Protein AF-A0A497T4Z8-F1 (afdb_monomer)

Radius of gyration: 17.75 Å; Cα contacts (8 Å, |Δi|>4): 275; chains: 1; bounding box: 39×34×58 Å

pLDDT: mean 89.74, std 13.69, range [31.2, 98.12]

Sequence (172 aa):
MDSEIEKTGFSPDQTLIGLCVCRDDNDREIRRECLFRYKAGYFSLETLAGIPSLPGITAYKAMAHHVPEEGMAVVLVLPHIGISKNGVFGEVERIGQNKPSPDCGAIVGCVKSIINSEPAETSDNPEFCRLMDFLSKQNIPSNFSSAVLEATERVYSFAVSESDRKGINHQD

Mean predicted aligned error: 5.53 Å

Solvent-accessible surface area (backbone atoms only — not comparable to full-atom values): 9775 Å² total; per-residue (Å²): 111,66,79,66,45,39,74,74,70,55,42,49,73,37,27,24,31,36,39,16,25,38,75,54,75,86,49,48,59,62,56,50,49,36,54,75,63,15,74,65,21,62,43,84,39,56,31,73,49,12,39,73,75,71,58,37,72,66,49,55,53,56,49,61,74,65,37,46,87,100,38,42,74,45,75,48,74,48,49,62,72,23,60,23,99,87,68,44,48,29,19,27,76,48,91,95,52,97,56,69,42,64,20,36,47,58,51,40,53,40,45,50,23,63,64,68,72,42,86,71,85,58,81,98,26,71,61,59,45,52,51,38,62,55,54,75,74,47,96,64,58,77,54,64,48,62,18,36,50,48,51,43,52,49,48,44,48,50,50,54,54,60,59,59,71,64,78,65,76,97,73,134

Foldseek 3Di:
DCVVVVVVVADLAQEEEAEQEEPDPVCVVVQVCQVVRHNLRYQYCYAQQSQNPVSDPVSVVVSVVSGGDVGYYDYDRDGDWDQDPVRFIQWYDDPPDPDTDGVSPLLLQLLCCLLVVNDHDDPVCVRSVVLNVQLNPDDADNPSRSRSVVSSVSSVVSVVVVVVVPPDDPDD

Nearest PDB structures (foldseek):
  6kfs-assembly1_A-2  TM=8.226E-01  e=3.603E-10  Phaeodactylum tricornutum
  5b5y-assembly1_A  TM=8.190E-01  e=5.923E-10  Phaeodactylum tricornutum
  5b5z-assembly1_B  TM=8.086E-01  e=6.679E-09  Phaeodactylum tricornutum
  1g5c-assembly3_E  TM=3.512E-01  e=5.040E-01  Methanothermobacter thermautotrophicus
  8cg6-assembly1_A  TM=3.600E-01  e=6.848E+00  Cercospora nicotianae

Structure (mmCIF, N/CA/C/O backbone):
data_AF-A0A497T4Z8-F1
#
_entry.id   AF-A0A497T4Z8-F1
#
loop_
_atom_site.group_PDB
_atom_site.id
_atom_site.type_symbol
_atom_site.label_atom_id
_atom_site.label_alt_id
_atom_site.label_comp_id
_atom_site.label_asym_id
_atom_site.label_entity_id
_atom_site.label_seq_id
_atom_site.pdbx_PDB_ins_code
_atom_site.Cartn_x
_atom_site.Cartn_y
_atom_site.Cartn_z
_atom_site.occupancy
_atom_site.B_iso_or_equiv
_atom_site.auth_seq_id
_atom_site.auth_comp_id
_atom_site.auth_asym_id
_atom_site.auth_atom_id
_atom_site.pdbx_PDB_model_num
ATOM 1 N N . MET A 1 1 ? -6.061 -15.480 14.785 1.00 51.31 1 MET A N 1
ATOM 2 C CA . MET A 1 1 ? -5.732 -14.042 14.848 1.00 51.31 1 MET A CA 1
ATOM 3 C C . MET A 1 1 ? -6.818 -13.331 15.634 1.00 51.31 1 MET A C 1
ATOM 5 O O . MET A 1 1 ? -6.505 -12.741 16.656 1.00 51.31 1 MET A O 1
ATOM 9 N N . ASP A 1 2 ? -8.078 -13.537 15.254 1.00 57.00 2 ASP A N 1
ATOM 10 C CA . ASP A 1 2 ? -9.252 -12.935 15.900 1.00 57.00 2 ASP A CA 1
ATOM 11 C C . ASP A 1 2 ? -9.337 -13.227 17.411 1.00 57.00 2 ASP A C 1
ATOM 13 O O . ASP A 1 2 ? -9.404 -12.294 18.197 1.00 57.00 2 ASP A O 1
ATOM 17 N N . SER A 1 3 ? -9.151 -14.477 17.855 1.00 67.06 3 SER A N 1
ATOM 18 C CA . SER A 1 3 ? -9.246 -14.847 19.283 1.00 67.06 3 SER A CA 1
ATOM 19 C C . SER A 1 3 ? -8.185 -14.235 20.213 1.00 67.06 3 SER A C 1
ATOM 21 O O . SER A 1 3 ? -8.382 -14.195 21.425 1.00 67.06 3 SER A O 1
ATOM 23 N N . GLU A 1 4 ? -7.026 -13.822 19.690 1.00 74.56 4 GLU A N 1
ATOM 24 C CA . GLU A 1 4 ? -5.989 -13.153 20.495 1.00 74.56 4 GLU A CA 1
ATOM 25 C C . GLU A 1 4 ? -6.217 -11.644 20.549 1.00 74.56 4 GLU A C 1
ATOM 27 O O . GLU A 1 4 ? -5.971 -11.018 21.575 1.00 74.56 4 GLU A O 1
ATOM 32 N N . ILE A 1 5 ? -6.741 -11.074 19.465 1.00 74.75 5 ILE A N 1
ATOM 33 C CA . ILE A 1 5 ? -7.055 -9.651 19.365 1.00 74.75 5 ILE A CA 1
ATOM 34 C C . ILE A 1 5 ? -8.354 -9.334 20.126 1.00 74.75 5 ILE A C 1
ATOM 36 O O . ILE A 1 5 ? -8.437 -8.321 20.806 1.00 74.75 5 ILE A O 1
ATOM 40 N N . GLU A 1 6 ? -9.336 -10.237 20.146 1.00 78.88 6 GLU A N 1
ATOM 41 C CA . GLU A 1 6 ? -10.548 -10.102 20.974 1.00 78.88 6 GLU A CA 1
ATOM 42 C C . GLU A 1 6 ? -10.225 -9.920 22.468 1.00 78.88 6 GLU A C 1
ATOM 44 O O . GLU A 1 6 ? -10.899 -9.160 23.164 1.00 78.88 6 GLU A O 1
ATOM 49 N N . LYS A 1 7 ? -9.138 -10.531 22.967 1.00 82.44 7 LYS A N 1
ATOM 50 C CA . LYS A 1 7 ? -8.680 -10.348 24.359 1.00 82.44 7 LYS A CA 1
ATOM 51 C C . LYS A 1 7 ? -8.219 -8.920 24.657 1.00 82.44 7 LYS A C 1
ATOM 53 O O . LYS A 1 7 ? -8.162 -8.549 25.826 1.00 82.44 7 LYS A O 1
ATOM 58 N N . THR A 1 8 ? -7.905 -8.118 23.639 1.00 81.00 8 THR A N 1
ATOM 59 C CA . THR A 1 8 ? -7.563 -6.695 23.797 1.00 81.00 8 THR A CA 1
ATOM 60 C C . THR A 1 8 ? -8.802 -5.799 23.839 1.00 81.00 8 THR A C 1
ATOM 62 O O . THR A 1 8 ? -8.663 -4.579 23.818 1.00 81.00 8 THR A O 1
ATOM 65 N N . GLY A 1 9 ? -10.009 -6.380 23.865 1.00 80.69 9 GLY A N 1
ATOM 66 C CA . GLY A 1 9 ? -11.273 -5.650 23.765 1.00 80.69 9 GLY A CA 1
ATOM 67 C C . GLY A 1 9 ? -11.683 -5.346 22.325 1.00 80.69 9 GLY A C 1
ATOM 68 O O . GLY A 1 9 ? -12.593 -4.553 22.103 1.00 80.69 9 GLY A O 1
ATOM 69 N N . PHE A 1 10 ? -11.014 -5.943 21.333 1.00 87.19 10 PHE A N 1
ATOM 70 C CA . PHE A 1 10 ? -11.386 -5.761 19.938 1.00 87.19 10 PHE A CA 1
ATOM 71 C C . PHE A 1 10 ? -12.765 -6.347 19.666 1.00 87.19 10 PHE A C 1
ATOM 73 O O . PHE A 1 10 ? -13.054 -7.503 19.973 1.00 87.19 10 PHE A O 1
ATOM 80 N N . SER A 1 11 ? -13.586 -5.541 19.011 1.00 90.12 11 SER A N 1
ATOM 81 C CA . SER A 1 11 ? -14.888 -5.932 18.502 1.00 90.12 11 SER A CA 1
ATOM 82 C C . SER A 1 11 ? -15.072 -5.284 17.136 1.00 90.12 11 SER A C 1
ATOM 84 O O . SER A 1 11 ? -14.936 -4.058 17.045 1.00 90.12 11 SER A O 1
ATOM 86 N N . PRO A 1 12 ? -15.413 -6.038 16.075 1.00 89.69 12 PRO A N 1
ATOM 87 C CA . PRO A 1 12 ? -15.704 -5.454 14.764 1.00 89.69 12 PRO A CA 1
ATOM 88 C C . PRO A 1 12 ? -16.798 -4.374 14.808 1.00 89.69 12 PRO A C 1
ATOM 90 O O . PRO A 1 12 ? -16.794 -3.437 14.010 1.00 89.69 12 PRO A O 1
ATOM 93 N N . ASP A 1 13 ? -17.702 -4.459 15.786 1.00 91.62 13 ASP A N 1
ATOM 94 C CA . ASP A 1 13 ? -18.789 -3.502 15.985 1.00 91.62 13 ASP A CA 1
ATOM 95 C C . ASP A 1 13 ? -18.333 -2.172 16.606 1.00 91.62 13 ASP A C 1
ATOM 97 O O . ASP A 1 13 ? -18.973 -1.148 16.376 1.00 91.62 13 ASP A O 1
ATOM 101 N N . GLN A 1 14 ? -17.237 -2.176 17.372 1.00 92.88 14 GLN A N 1
ATOM 102 C CA . GLN A 1 14 ? -16.672 -0.998 18.051 1.00 92.88 14 GLN A CA 1
ATOM 103 C C . GLN A 1 14 ? -15.276 -0.630 17.527 1.00 92.88 14 GLN A C 1
ATOM 105 O O . GLN A 1 14 ? -14.519 0.075 18.193 1.00 92.88 14 GLN A O 1
ATOM 110 N N . THR A 1 15 ? -14.922 -1.100 16.330 1.00 93.88 15 THR A N 1
ATOM 111 C CA . THR A 1 15 ? -13.621 -0.821 15.719 1.00 93.88 15 THR A CA 1
ATOM 112 C C . THR A 1 15 ? -13.779 0.004 14.452 1.00 93.88 15 THR A C 1
ATOM 114 O O . THR A 1 15 ? -14.489 -0.397 13.531 1.00 93.88 15 THR A O 1
ATOM 117 N N . LEU A 1 16 ? -13.067 1.130 14.385 1.00 96.00 16 LEU A N 1
ATOM 118 C CA . LEU A 1 16 ? -12.852 1.881 13.149 1.00 96.00 16 LEU A CA 1
ATOM 119 C C . LEU A 1 16 ? -11.565 1.404 12.469 1.00 96.00 16 LEU A C 1
ATOM 121 O O . LEU A 1 16 ? -10.505 1.356 13.096 1.00 96.00 16 LEU A O 1
ATOM 125 N N . ILE A 1 17 ? -11.629 1.116 11.170 1.00 96.88 17 ILE A N 1
ATOM 126 C CA . ILE A 1 17 ? -10.432 0.798 10.388 1.00 96.88 17 ILE A CA 1
ATOM 127 C C . ILE A 1 17 ? -9.825 2.067 9.789 1.00 96.88 17 ILE A C 1
ATOM 129 O O . ILE A 1 17 ? -10.481 2.774 9.036 1.00 96.88 17 ILE A O 1
ATOM 133 N N . GLY A 1 18 ? -8.555 2.346 10.065 1.00 97.06 18 GLY A N 1
ATOM 134 C CA . GLY A 1 18 ? -7.748 3.267 9.265 1.00 97.06 18 GLY A CA 1
ATOM 135 C C . GLY A 1 18 ? -7.129 2.510 8.098 1.00 97.06 18 GLY A C 1
ATOM 136 O O . GLY A 1 18 ? -6.195 1.739 8.306 1.00 97.06 18 GLY A O 1
ATOM 137 N N . LEU A 1 19 ? -7.638 2.691 6.880 1.00 97.31 19 LEU A N 1
ATOM 138 C CA . LEU A 1 19 ? -7.204 1.894 5.732 1.00 97.31 19 LEU A CA 1
ATOM 139 C C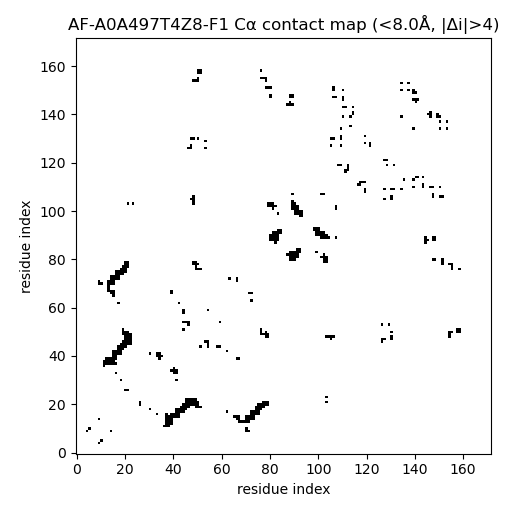 . LEU A 1 19 ? -6.094 2.611 4.955 1.00 97.31 19 LEU A C 1
ATOM 141 O O . LEU A 1 19 ? -6.362 3.557 4.217 1.00 97.31 19 LEU A O 1
ATOM 145 N N . CYS A 1 20 ? -4.853 2.152 5.115 1.00 96.38 20 CYS A N 1
ATOM 146 C CA . CYS A 1 20 ? -3.665 2.665 4.435 1.00 96.38 20 CYS A CA 1
ATOM 147 C C . CYS A 1 20 ? -3.193 1.657 3.377 1.00 96.38 20 CYS A C 1
ATOM 149 O O . CYS A 1 20 ? -2.310 0.832 3.619 1.00 96.38 20 CYS A O 1
ATOM 151 N N . VAL A 1 21 ? -3.813 1.720 2.200 1.00 97.12 21 VAL A N 1
ATOM 152 C CA . VAL A 1 21 ? -3.499 0.872 1.036 1.00 97.12 21 VAL A CA 1
ATOM 153 C C . VAL A 1 21 ? -3.265 1.730 -0.204 1.00 97.12 21 VAL A C 1
ATOM 155 O O . VAL A 1 21 ? -3.426 2.957 -0.154 1.00 97.12 21 VAL A O 1
ATOM 158 N N . CYS A 1 22 ? -2.857 1.111 -1.312 1.00 97.75 22 CYS A N 1
ATOM 159 C CA . CYS A 1 22 ? -2.742 1.831 -2.570 1.00 97.75 22 CYS A CA 1
ATOM 160 C C . CYS A 1 22 ? -4.128 2.189 -3.111 1.00 97.75 22 CYS A C 1
ATOM 162 O O . CYS A 1 22 ? -5.104 1.474 -2.910 1.00 97.75 22 CYS A O 1
ATOM 164 N N . ARG A 1 23 ? -4.234 3.289 -3.860 1.00 96.94 23 ARG A N 1
ATOM 165 C CA . ARG A 1 23 ? -5.492 3.667 -4.535 1.00 96.94 23 ARG A CA 1
ATOM 166 C C . ARG A 1 23 ? -5.832 2.803 -5.752 1.00 96.94 23 ARG A C 1
ATOM 168 O O . ARG A 1 23 ? -6.816 3.079 -6.431 1.00 96.94 23 ARG A O 1
ATOM 175 N N . ASP A 1 24 ? -5.017 1.795 -6.039 1.00 97.25 24 ASP A N 1
ATOM 176 C CA . ASP A 1 24 ? -5.231 0.873 -7.146 1.00 97.25 24 ASP A CA 1
ATOM 177 C C . ASP A 1 24 ? -6.577 0.135 -6.994 1.00 97.25 24 ASP A C 1
ATOM 179 O O . ASP A 1 24 ? -7.034 -0.181 -5.885 1.00 97.25 24 ASP A O 1
ATOM 183 N N . ASP A 1 25 ? -7.249 -0.127 -8.113 1.00 93.25 25 ASP A N 1
ATOM 184 C CA . ASP A 1 25 ? -8.539 -0.815 -8.146 1.00 93.25 25 ASP A CA 1
ATOM 185 C C . ASP A 1 25 ? -8.423 -2.305 -7.791 1.00 93.25 25 ASP A C 1
ATOM 187 O O . ASP A 1 25 ? -9.415 -2.923 -7.384 1.00 93.25 25 ASP A O 1
ATOM 191 N N . ASN A 1 26 ? -7.213 -2.867 -7.852 1.00 93.44 26 ASN A N 1
ATOM 192 C CA . ASN A 1 26 ? -6.923 -4.209 -7.348 1.00 93.44 26 ASN A CA 1
ATOM 193 C C . ASN A 1 26 ? -7.140 -4.329 -5.831 1.00 93.44 26 ASN A C 1
ATOM 195 O O . ASN A 1 26 ? -7.555 -5.387 -5.358 1.00 93.44 26 ASN A O 1
ATOM 199 N N . ASP A 1 27 ? -7.013 -3.228 -5.085 1.00 94.88 27 ASP A N 1
ATOM 200 C CA . ASP A 1 27 ? -7.243 -3.192 -3.635 1.00 94.88 27 ASP A CA 1
ATOM 201 C C . ASP A 1 27 ? -8.739 -3.046 -3.271 1.00 94.88 27 ASP A C 1
ATOM 203 O O . ASP A 1 27 ? -9.110 -2.801 -2.122 1.00 94.88 27 ASP A O 1
ATOM 207 N N . ARG A 1 28 ? -9.669 -3.167 -4.232 1.00 94.88 28 ARG A N 1
ATOM 208 C CA . ARG A 1 28 ? -11.113 -3.007 -3.954 1.00 94.88 28 ARG A CA 1
ATOM 209 C C . ARG A 1 28 ? -11.646 -4.006 -2.927 1.00 94.88 28 ARG A C 1
ATOM 211 O O . ARG A 1 28 ? -12.561 -3.671 -2.180 1.00 94.88 28 ARG A O 1
ATOM 218 N N . GLU A 1 29 ? -11.098 -5.220 -2.890 1.00 95.25 29 GLU A N 1
ATOM 219 C CA . GLU A 1 29 ? -11.632 -6.277 -2.032 1.00 95.25 29 GLU A CA 1
ATOM 220 C C . GLU A 1 29 ? -11.359 -5.971 -0.560 1.00 95.25 29 GLU A C 1
ATOM 222 O O . GLU A 1 29 ? -12.255 -6.144 0.259 1.00 95.25 29 GLU A O 1
ATOM 227 N N . ILE A 1 30 ? -10.197 -5.406 -0.210 1.00 95.69 30 ILE A N 1
ATOM 228 C CA . ILE A 1 30 ? -9.932 -5.025 1.184 1.00 95.69 30 ILE A CA 1
ATOM 229 C C . ILE A 1 30 ? -10.863 -3.899 1.654 1.00 95.69 30 ILE A C 1
ATOM 231 O O . ILE A 1 30 ? -11.376 -3.958 2.772 1.00 95.69 30 ILE A O 1
ATOM 235 N N . ARG A 1 31 ? -11.179 -2.924 0.787 1.00 96.94 31 ARG A N 1
ATOM 236 C CA . ARG A 1 31 ? -12.179 -1.875 1.079 1.00 96.94 31 ARG A CA 1
ATOM 237 C C . ARG A 1 31 ? -13.549 -2.492 1.344 1.00 96.94 31 ARG A C 1
ATOM 239 O O . ARG A 1 31 ? -14.222 -2.144 2.312 1.00 96.94 31 ARG A O 1
ATOM 246 N N . ARG A 1 32 ? -13.944 -3.437 0.487 1.00 97.00 32 ARG A N 1
ATOM 247 C CA . ARG A 1 32 ? -15.209 -4.167 0.580 1.00 97.00 32 ARG A CA 1
ATOM 248 C C . ARG A 1 32 ? -15.304 -4.948 1.892 1.00 97.00 32 ARG A C 1
ATOM 250 O O . ARG A 1 32 ? -16.309 -4.835 2.587 1.00 97.00 32 ARG A O 1
ATOM 257 N N . GLU A 1 33 ? -14.254 -5.676 2.266 1.00 95.19 33 GLU A N 1
ATOM 258 C CA . GLU A 1 33 ? -14.201 -6.400 3.541 1.00 95.19 33 GLU A CA 1
ATOM 259 C C . GLU A 1 33 ? -14.277 -5.449 4.743 1.00 95.19 33 GLU A C 1
ATOM 261 O O . GLU A 1 33 ? -14.983 -5.753 5.702 1.00 95.19 33 GLU A O 1
ATOM 266 N N . CYS A 1 34 ? -13.630 -4.278 4.686 1.00 95.19 34 CYS A N 1
ATOM 267 C CA . CYS A 1 34 ? -13.730 -3.285 5.759 1.00 95.19 34 CYS A CA 1
ATOM 268 C C . CYS A 1 34 ? -15.174 -2.796 5.954 1.00 95.19 34 CYS A C 1
ATOM 270 O O . CYS A 1 34 ? -15.653 -2.712 7.081 1.00 95.19 34 CYS A O 1
ATOM 272 N N . LEU A 1 35 ? -15.891 -2.517 4.863 1.00 95.31 35 LEU A N 1
ATOM 273 C CA . LEU A 1 35 ? -17.286 -2.067 4.925 1.00 95.31 35 LEU A CA 1
ATOM 274 C C . LEU A 1 35 ? -18.251 -3.160 5.400 1.00 95.31 35 LEU A C 1
ATOM 276 O O . LEU A 1 35 ? -19.226 -2.853 6.079 1.00 95.31 35 LEU A O 1
ATOM 280 N N . PHE A 1 36 ? -18.011 -4.422 5.036 1.00 95.06 36 PHE A N 1
ATOM 281 C CA . PHE A 1 36 ? -18.902 -5.518 5.428 1.00 95.06 36 PHE A CA 1
ATOM 282 C C . PHE A 1 36 ? -18.661 -6.024 6.847 1.00 95.06 36 PHE A C 1
ATOM 284 O O . PHE A 1 36 ? -19.611 -6.454 7.499 1.00 95.06 36 PHE A O 1
ATOM 291 N N . ARG A 1 37 ? -17.409 -6.020 7.315 1.00 92.19 37 ARG A N 1
ATOM 292 C CA . ARG A 1 37 ? -17.049 -6.603 8.614 1.00 92.19 37 ARG A CA 1
ATOM 293 C C . ARG A 1 37 ? -17.154 -5.618 9.771 1.00 92.19 37 ARG A C 1
ATOM 295 O O . ARG A 1 37 ? -17.421 -6.058 10.883 1.00 92.19 37 ARG A O 1
ATOM 302 N N . TYR A 1 38 ? -16.942 -4.325 9.529 1.00 93.38 38 TYR A N 1
ATOM 303 C CA . TYR A 1 38 ? -16.845 -3.323 10.591 1.00 93.38 38 TYR A CA 1
ATOM 304 C C . TYR A 1 38 ? -17.997 -2.332 10.511 1.00 93.38 38 TYR A C 1
ATOM 306 O O . TYR A 1 38 ? -18.177 -1.657 9.498 1.00 93.38 38 TYR A O 1
ATOM 314 N N . LYS A 1 39 ? -18.762 -2.193 11.601 1.00 92.25 39 LYS A N 1
ATOM 315 C CA . LYS A 1 39 ? -19.941 -1.305 11.625 1.00 92.25 39 LYS A CA 1
ATOM 316 C C . LYS A 1 39 ? -19.583 0.167 11.446 1.00 92.25 39 LYS A C 1
ATOM 318 O O . LYS A 1 39 ? -20.333 0.896 10.805 1.00 92.25 39 LYS A O 1
ATOM 323 N N . ALA A 1 40 ? -18.440 0.594 11.983 1.00 92.56 40 ALA A N 1
ATOM 324 C CA . ALA A 1 40 ? -17.921 1.948 11.788 1.00 92.56 40 ALA A CA 1
ATOM 325 C C . ALA A 1 40 ? -17.312 2.163 10.385 1.00 92.56 40 ALA A C 1
ATOM 327 O O . ALA A 1 40 ? -16.976 3.290 10.025 1.00 92.56 40 ALA A O 1
ATOM 328 N N . GLY A 1 41 ? -17.172 1.099 9.585 1.00 94.88 41 GLY A N 1
ATOM 329 C CA . GLY A 1 41 ? -16.535 1.129 8.276 1.00 94.88 41 GLY A CA 1
ATOM 330 C C . GLY A 1 41 ? -15.036 1.416 8.363 1.00 94.88 41 GLY A C 1
ATOM 331 O O . GLY A 1 41 ? -14.337 0.922 9.253 1.00 94.88 41 GLY A O 1
ATOM 332 N N . TYR A 1 42 ? -14.537 2.213 7.415 1.00 97.38 42 TYR A N 1
ATOM 333 C CA . TYR A 1 42 ? -13.140 2.632 7.387 1.00 97.38 42 TYR A CA 1
ATOM 334 C C . TYR A 1 42 ? -12.977 4.130 7.124 1.00 97.38 42 TYR A C 1
ATOM 336 O O . TYR A 1 42 ? -13.747 4.751 6.392 1.00 97.38 42 TYR A O 1
ATOM 344 N N . PHE A 1 43 ? -11.921 4.693 7.698 1.00 98.12 43 PHE A N 1
ATOM 345 C CA . PHE A 1 43 ? -11.372 5.995 7.363 1.00 98.12 43 PHE A CA 1
ATOM 346 C C . PHE A 1 43 ? -10.277 5.803 6.308 1.00 98.12 43 PHE A C 1
ATOM 348 O O . PHE A 1 43 ? -9.336 5.032 6.515 1.00 98.12 43 PHE A O 1
ATOM 355 N N . SER A 1 44 ? -10.388 6.487 5.168 1.00 97.25 44 SER A N 1
ATOM 356 C CA . SER A 1 44 ? -9.395 6.371 4.095 1.00 97.25 44 SER A CA 1
ATOM 357 C C . SER A 1 44 ? -8.099 7.091 4.477 1.00 97.25 44 SER A C 1
ATOM 359 O O . SER A 1 44 ? -8.075 8.305 4.681 1.00 97.25 44 SER A O 1
ATOM 361 N N . LEU A 1 45 ? -7.015 6.325 4.561 1.00 97.31 45 LEU A N 1
ATOM 362 C CA . LEU A 1 45 ? -5.628 6.789 4.651 1.00 97.31 45 LEU A CA 1
ATOM 363 C C . LEU A 1 45 ? -4.861 6.370 3.383 1.00 97.31 45 LEU A C 1
ATOM 365 O O . LEU A 1 45 ? -3.653 6.147 3.400 1.00 97.31 45 LEU A O 1
ATOM 369 N N . GLU A 1 46 ? -5.583 6.198 2.280 1.00 97.25 46 GLU A N 1
ATOM 370 C CA . GLU A 1 46 ? -5.066 5.609 1.051 1.00 97.25 46 GLU A CA 1
ATOM 371 C C . GLU A 1 46 ? -4.204 6.606 0.281 1.00 97.25 46 GLU A C 1
ATOM 373 O O . GLU A 1 46 ? -4.563 7.778 0.115 1.00 97.25 46 GLU A O 1
ATOM 378 N N . THR A 1 47 ? -3.068 6.134 -0.221 1.00 96.12 47 THR A N 1
ATOM 379 C CA . THR A 1 47 ? -2.050 6.932 -0.926 1.00 96.12 47 THR A CA 1
ATOM 380 C C . THR A 1 47 ? -1.394 6.092 -2.011 1.00 96.12 47 THR A C 1
ATOM 382 O O . THR A 1 47 ? -1.587 4.879 -2.049 1.00 96.12 47 THR A O 1
ATOM 385 N N . LEU A 1 48 ? -0.623 6.686 -2.922 1.00 95.88 48 LEU A N 1
ATOM 386 C CA . LEU A 1 48 ? 0.197 5.887 -3.836 1.00 95.88 48 LEU A CA 1
ATOM 387 C C . LEU A 1 48 ? 1.113 4.938 -3.045 1.00 95.88 48 LEU A C 1
ATOM 389 O O . LEU A 1 48 ? 1.792 5.356 -2.109 1.00 95.88 48 LEU A O 1
ATOM 393 N N . ALA A 1 49 ? 1.116 3.659 -3.434 1.00 96.25 49 ALA A N 1
ATOM 394 C CA . ALA A 1 49 ? 1.843 2.567 -2.776 1.00 96.25 49 ALA A CA 1
ATOM 395 C C . ALA A 1 49 ? 1.446 2.254 -1.318 1.00 96.25 49 ALA A C 1
ATOM 397 O O . ALA A 1 49 ? 2.069 1.389 -0.709 1.00 96.25 49 ALA A O 1
ATOM 398 N N . GLY A 1 50 ? 0.426 2.910 -0.752 1.00 94.56 50 GLY A N 1
ATOM 399 C CA . GLY A 1 50 ? -0.015 2.649 0.623 1.00 94.56 50 GLY A CA 1
ATOM 400 C C . GLY A 1 50 ? 1.030 2.997 1.690 1.00 94.56 50 GLY A C 1
ATOM 401 O O . GLY A 1 50 ? 1.065 2.363 2.743 1.00 94.56 50 GLY A O 1
ATOM 402 N N . ILE A 1 51 ? 1.902 3.977 1.432 1.00 91.62 51 ILE A N 1
ATOM 403 C CA . ILE A 1 51 ? 2.956 4.374 2.374 1.00 91.62 51 ILE A CA 1
ATOM 404 C C . ILE A 1 51 ? 2.371 5.229 3.529 1.00 91.62 51 ILE A C 1
ATOM 406 O O . ILE A 1 51 ? 1.763 6.278 3.296 1.00 91.62 51 ILE A O 1
ATOM 410 N N . PRO A 1 52 ? 2.577 4.847 4.803 1.00 88.12 52 PRO A N 1
ATOM 411 C CA . PRO A 1 52 ? 1.841 5.416 5.942 1.00 88.12 52 PRO A CA 1
ATOM 412 C C . PRO A 1 52 ? 2.253 6.835 6.355 1.00 88.12 52 PRO A C 1
ATOM 414 O O . PRO A 1 52 ? 1.548 7.487 7.120 1.00 88.12 52 PRO A O 1
ATOM 417 N N . SER A 1 53 ? 3.373 7.367 5.862 1.00 85.94 53 SER A N 1
ATOM 418 C CA . SER A 1 53 ? 3.771 8.754 6.152 1.00 85.94 53 SER A CA 1
ATOM 419 C C . SER A 1 53 ? 3.040 9.787 5.289 1.00 85.94 53 SER A C 1
ATOM 421 O O . SER A 1 53 ? 2.999 10.967 5.650 1.00 85.94 53 SER A O 1
ATOM 423 N N . LEU A 1 54 ? 2.460 9.373 4.158 1.00 90.12 54 LEU A N 1
ATOM 424 C CA . LEU A 1 54 ? 1.839 10.279 3.192 1.00 90.12 54 LEU A CA 1
ATOM 425 C C . LEU A 1 54 ? 0.494 10.883 3.616 1.00 90.12 54 LEU A C 1
ATOM 427 O O . LEU A 1 54 ? 0.319 12.074 3.354 1.00 90.12 54 LEU A O 1
ATOM 431 N N . PRO A 1 55 ? -0.424 10.161 4.292 1.00 93.12 55 PRO A N 1
ATOM 432 C CA . PRO A 1 55 ? -1.673 10.756 4.782 1.00 93.12 55 PRO A CA 1
ATOM 433 C C . PRO A 1 55 ? -1.430 11.955 5.708 1.00 93.12 55 PRO A C 1
ATOM 435 O O . PRO A 1 55 ? -2.236 12.882 5.785 1.00 93.12 55 PRO A O 1
ATOM 438 N N . GLY A 1 56 ? -0.287 11.952 6.400 1.00 91.38 56 GLY A N 1
ATOM 439 C CA . GLY A 1 56 ? 0.122 13.005 7.313 1.00 91.38 56 GLY A CA 1
ATOM 440 C C . GLY A 1 56 ? -0.609 12.953 8.654 1.00 91.38 56 GLY A C 1
ATOM 441 O O . GLY A 1 56 ? -1.712 12.426 8.794 1.00 91.38 56 GLY A O 1
ATOM 442 N N . ILE A 1 57 ? 0.012 13.545 9.676 1.00 91.56 57 ILE A N 1
ATOM 443 C CA . ILE A 1 57 ? -0.491 13.495 11.057 1.00 91.56 57 ILE A CA 1
ATOM 444 C C . ILE A 1 57 ? -1.907 14.069 11.206 1.00 91.56 57 ILE A C 1
ATOM 446 O O . ILE A 1 57 ? -2.669 13.620 12.057 1.00 91.56 57 ILE A O 1
ATOM 450 N N . THR A 1 58 ? -2.277 15.042 10.372 1.00 95.69 58 THR A N 1
ATOM 451 C CA . THR A 1 58 ? -3.616 15.641 10.375 1.00 95.69 58 THR A CA 1
ATOM 452 C C . THR A 1 58 ? -4.692 14.622 10.002 1.00 95.69 58 THR A C 1
ATOM 454 O O . THR A 1 58 ? -5.727 14.594 10.662 1.00 95.69 58 THR A O 1
ATOM 457 N N . ALA A 1 59 ? -4.446 13.746 9.020 1.00 96.19 59 ALA A N 1
ATOM 458 C CA . ALA A 1 59 ? -5.394 12.696 8.645 1.00 96.19 59 ALA A CA 1
ATOM 459 C C . ALA A 1 59 ? -5.566 11.663 9.769 1.00 96.19 59 ALA A C 1
ATOM 461 O O . ALA A 1 59 ? -6.690 11.310 10.110 1.00 96.19 59 ALA A O 1
ATOM 462 N N . TYR A 1 60 ? -4.474 11.255 10.423 1.00 94.94 60 TYR A N 1
ATOM 463 C CA . TYR A 1 60 ? -4.543 10.358 11.584 1.00 94.94 60 TYR A CA 1
ATOM 464 C C . TYR A 1 60 ? -5.288 10.979 12.772 1.00 94.94 60 TYR A C 1
ATOM 466 O O . TYR A 1 60 ? -6.050 10.291 13.447 1.00 94.94 60 TYR A O 1
ATOM 474 N N . LYS A 1 61 ? -5.108 12.282 13.025 1.00 95.94 61 LYS A N 1
ATOM 475 C CA . LYS A 1 61 ? -5.880 13.004 14.050 1.00 95.94 61 LYS A CA 1
ATOM 476 C C . LYS A 1 61 ? -7.365 13.071 13.695 1.00 95.94 61 LYS A C 1
ATOM 478 O O . LYS A 1 61 ? -8.197 12.843 14.563 1.00 95.94 61 LYS A O 1
ATOM 483 N N . ALA A 1 62 ? -7.694 13.335 12.431 1.00 97.62 62 ALA A N 1
ATOM 484 C CA . ALA A 1 62 ? -9.076 13.314 11.960 1.00 97.62 62 ALA A CA 1
ATOM 485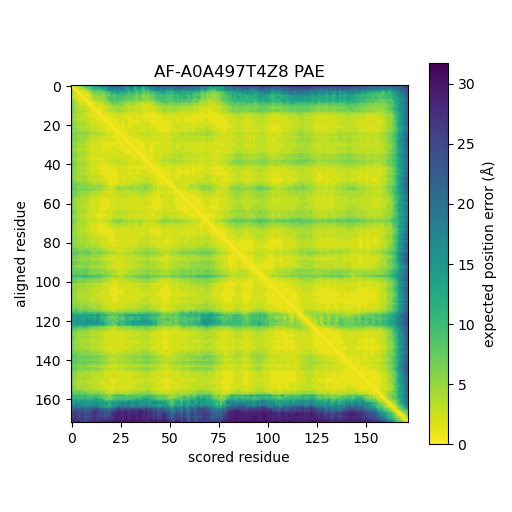 C C . ALA A 1 62 ? -9.707 11.923 12.141 1.00 97.62 62 ALA A C 1
ATOM 487 O O . ALA A 1 62 ? -10.788 11.821 12.709 1.00 97.62 62 ALA A O 1
ATOM 488 N N . MET A 1 63 ? -8.994 10.855 11.769 1.00 97.12 63 MET A N 1
ATOM 489 C CA . MET A 1 63 ? -9.421 9.476 12.017 1.00 97.12 63 MET A CA 1
ATOM 490 C C . MET A 1 63 ? -9.671 9.209 13.506 1.00 97.12 63 MET A C 1
ATOM 492 O O . MET A 1 63 ? -10.681 8.603 13.851 1.00 97.12 63 MET A O 1
ATOM 496 N N . ALA A 1 64 ? -8.787 9.673 14.395 1.00 95.94 64 ALA A N 1
ATOM 497 C CA . ALA A 1 64 ? -8.928 9.461 15.836 1.00 95.94 64 ALA A CA 1
ATOM 498 C C . ALA A 1 64 ? -10.228 10.060 16.405 1.00 95.94 64 ALA A C 1
ATOM 500 O O . ALA A 1 64 ? -10.807 9.492 17.325 1.00 95.94 64 ALA A O 1
ATOM 501 N N . HIS A 1 65 ? -10.731 11.158 15.832 1.00 96.00 65 HIS A N 1
ATOM 502 C CA . HIS A 1 65 ? -12.018 11.746 16.222 1.00 96.00 65 HIS A CA 1
ATOM 503 C C . HIS A 1 65 ? -13.242 10.930 15.778 1.00 96.00 65 HIS A C 1
ATOM 505 O O . HIS A 1 65 ? -14.346 11.212 16.230 1.00 96.00 65 HIS A O 1
ATOM 511 N N . HIS A 1 66 ? -13.068 9.954 14.885 1.00 95.12 66 HIS A N 1
ATOM 512 C CA . HIS A 1 66 ? -14.147 9.120 14.350 1.00 95.12 66 HIS A CA 1
ATOM 513 C C . HIS A 1 66 ? -14.228 7.749 15.040 1.00 95.12 66 HIS A C 1
ATOM 515 O O . HIS A 1 66 ? -15.081 6.934 14.688 1.00 95.12 66 HIS A O 1
ATOM 521 N N . VAL A 1 67 ? -13.330 7.465 15.989 1.00 96.19 67 VAL A N 1
ATOM 522 C CA . VAL A 1 67 ? -13.341 6.212 16.750 1.00 96.19 67 VAL A CA 1
ATOM 523 C C . VAL A 1 67 ? -14.608 6.157 17.613 1.00 96.19 67 VAL A C 1
ATOM 525 O O . VAL A 1 67 ? -14.910 7.151 18.276 1.00 96.19 67 VAL A O 1
ATOM 528 N N . PRO A 1 68 ? -15.358 5.036 17.616 1.00 94.75 68 PRO A N 1
ATOM 529 C CA . PRO A 1 68 ? -16.521 4.880 18.485 1.00 94.75 68 PRO A CA 1
ATOM 530 C C . PRO A 1 68 ? -16.179 5.092 19.964 1.00 94.75 68 PRO A C 1
ATOM 532 O O . PRO A 1 68 ? -15.078 4.761 20.404 1.00 94.75 68 PRO A O 1
ATOM 535 N N . GLU A 1 69 ? -17.138 5.592 20.744 1.00 92.81 69 GLU A N 1
ATOM 536 C CA . GLU A 1 69 ? -17.008 5.652 22.204 1.00 92.81 69 GLU A CA 1
ATOM 537 C C . GLU A 1 69 ? -16.753 4.250 22.775 1.00 92.81 69 GLU A C 1
ATOM 539 O O . GLU A 1 69 ? -17.377 3.274 22.345 1.00 92.81 69 GLU A O 1
ATOM 544 N N . GLU A 1 70 ? -15.808 4.153 23.717 1.00 89.38 70 GLU A N 1
ATOM 545 C CA . GLU A 1 70 ? -15.322 2.880 24.280 1.00 89.38 70 GLU A CA 1
ATOM 546 C C . GLU A 1 70 ? -14.850 1.867 23.212 1.00 89.38 70 GLU A C 1
ATOM 548 O O . GLU A 1 70 ? -14.810 0.660 23.447 1.00 89.38 70 GLU A O 1
ATOM 553 N N . GLY A 1 71 ? -14.529 2.355 22.011 1.00 91.38 71 GLY A N 1
ATOM 554 C CA . GLY A 1 71 ? -14.044 1.570 20.888 1.00 91.38 71 GLY A CA 1
ATOM 555 C C . GLY A 1 71 ? -12.546 1.726 20.662 1.00 91.38 71 GLY A C 1
ATOM 556 O O . GLY A 1 71 ? -11.812 2.318 21.454 1.00 91.38 71 GLY A O 1
ATOM 557 N N . MET A 1 72 ? -12.080 1.201 19.532 1.00 91.81 72 MET A N 1
ATOM 558 C CA . MET A 1 72 ? -10.682 1.323 19.123 1.00 91.81 72 MET A CA 1
ATOM 559 C C . MET A 1 72 ? -10.535 1.626 17.635 1.00 91.81 72 MET A C 1
ATOM 561 O O . MET A 1 72 ? -11.454 1.437 16.837 1.00 91.81 72 MET A O 1
ATOM 565 N N . ALA A 1 73 ? -9.346 2.090 17.260 1.00 92.56 73 ALA A N 1
ATOM 566 C CA . ALA A 1 73 ? -8.925 2.146 15.871 1.00 92.56 73 ALA A CA 1
ATOM 567 C C . ALA A 1 73 ? -7.914 1.038 15.588 1.00 92.56 73 ALA A C 1
ATOM 569 O O . ALA A 1 73 ? -6.992 0.822 16.375 1.00 92.56 73 ALA A O 1
ATOM 570 N N . VAL A 1 74 ? -8.030 0.410 14.421 1.00 91.94 74 VAL A N 1
ATOM 571 C CA . VAL A 1 74 ? -6.982 -0.447 13.857 1.00 91.94 74 VAL A CA 1
ATOM 572 C C . VAL A 1 74 ? -6.536 0.161 12.539 1.00 91.94 74 VAL A C 1
ATOM 574 O O . VAL A 1 74 ? -7.346 0.352 11.637 1.00 91.94 74 VAL A O 1
ATOM 577 N N . VAL A 1 75 ? -5.246 0.470 12.415 1.00 92.94 75 VAL A N 1
ATOM 578 C CA . VAL A 1 75 ? -4.677 0.940 11.148 1.00 92.94 75 VAL A CA 1
ATOM 579 C C . VAL A 1 75 ? -4.148 -0.264 10.380 1.00 92.94 75 VAL A C 1
ATOM 581 O O . VAL A 1 75 ? -3.203 -0.914 10.818 1.00 92.94 75 VAL A O 1
ATOM 584 N N . LEU A 1 76 ? -4.750 -0.549 9.229 1.00 92.81 76 LEU A N 1
ATOM 585 C CA . LEU A 1 76 ? -4.265 -1.564 8.301 1.00 92.81 76 LEU A CA 1
ATOM 586 C C . LEU A 1 76 ? -3.335 -0.893 7.295 1.00 92.81 76 LEU A C 1
ATOM 588 O O . LEU A 1 76 ? -3.790 -0.101 6.471 1.00 92.81 76 LEU A O 1
ATOM 592 N N . VAL A 1 77 ? -2.041 -1.208 7.369 1.00 93.00 77 VAL A N 1
ATOM 593 C CA . VAL A 1 77 ? -1.048 -0.767 6.384 1.00 93.00 77 VAL A CA 1
ATOM 594 C C . VAL A 1 77 ? -0.685 -1.948 5.500 1.00 93.00 77 VAL A C 1
ATOM 596 O O . VAL A 1 77 ? -0.032 -2.884 5.957 1.00 93.00 77 VAL A O 1
ATOM 599 N N . LEU A 1 78 ? -1.149 -1.922 4.253 1.00 94.00 78 LEU A N 1
ATOM 600 C CA . LEU A 1 78 ? -1.018 -3.043 3.322 1.00 94.00 78 LEU A CA 1
ATOM 601 C C . LEU A 1 78 ? -0.503 -2.517 1.973 1.00 94.00 78 LEU A C 1
ATOM 603 O O . LEU A 1 78 ? -1.307 -2.230 1.084 1.00 94.00 78 LEU A O 1
ATOM 607 N N . PRO A 1 79 ? 0.821 -2.341 1.800 1.00 94.88 79 PRO A N 1
ATOM 608 C CA . PRO A 1 79 ? 1.374 -2.191 0.461 1.00 94.88 79 PRO A CA 1
ATOM 609 C C . PRO A 1 79 ? 1.112 -3.473 -0.337 1.00 94.88 79 PRO A C 1
ATOM 611 O O . PRO A 1 79 ? 1.040 -4.566 0.225 1.00 94.88 79 PRO A O 1
ATOM 614 N N . HIS A 1 80 ? 0.980 -3.339 -1.653 1.00 96.44 80 HIS A N 1
ATOM 615 C CA . HIS A 1 80 ? 0.656 -4.454 -2.539 1.00 96.44 80 HIS A CA 1
ATOM 616 C C . HIS A 1 80 ? 1.711 -4.628 -3.627 1.00 96.44 80 HIS A C 1
ATOM 618 O O . HIS A 1 80 ? 2.412 -3.689 -4.017 1.00 96.44 80 HIS A O 1
ATOM 624 N N . ILE A 1 81 ? 1.780 -5.852 -4.137 1.00 97.50 81 ILE A N 1
ATOM 625 C CA . ILE A 1 81 ? 2.601 -6.232 -5.275 1.00 97.50 81 ILE A CA 1
ATOM 626 C C . ILE A 1 81 ? 1.791 -7.141 -6.188 1.00 97.50 81 ILE A C 1
ATOM 628 O O . ILE A 1 81 ? 1.178 -8.115 -5.751 1.00 97.50 81 ILE A O 1
ATOM 632 N N . GLY A 1 82 ? 1.809 -6.807 -7.467 1.00 97.06 82 GLY A N 1
ATOM 633 C CA . GLY A 1 82 ? 1.246 -7.609 -8.528 1.00 97.06 82 GLY A CA 1
ATOM 634 C C . GLY A 1 82 ? 2.159 -8.764 -8.895 1.00 97.06 82 GLY A C 1
ATOM 635 O O . GLY A 1 82 ? 3.383 -8.611 -8.933 1.00 97.06 82 GLY A O 1
ATOM 636 N N . ILE A 1 83 ? 1.565 -9.915 -9.187 1.00 97.00 83 ILE A N 1
ATOM 637 C CA . ILE A 1 83 ? 2.273 -11.086 -9.698 1.00 97.00 83 ILE A CA 1
ATOM 638 C C . ILE A 1 83 ? 1.531 -11.563 -10.944 1.00 97.00 83 ILE A C 1
ATOM 640 O O . ILE A 1 83 ? 0.374 -11.981 -10.848 1.00 97.00 83 ILE A O 1
ATOM 644 N N . SER A 1 84 ? 2.180 -11.504 -12.109 1.00 95.00 84 SER A N 1
ATOM 645 C CA . SER A 1 84 ? 1.547 -11.930 -13.360 1.00 95.00 84 SER A CA 1
ATOM 646 C C . SER A 1 84 ? 1.420 -13.448 -13.424 1.00 95.00 84 SER A C 1
ATOM 648 O O . SER A 1 84 ? 2.060 -14.185 -12.668 1.00 95.00 84 SER A O 1
ATOM 650 N N . LYS A 1 85 ? 0.643 -13.960 -14.382 1.00 94.38 85 LYS A N 1
ATOM 651 C CA . LYS A 1 85 ? 0.490 -15.411 -14.615 1.00 94.38 85 LYS A CA 1
ATOM 652 C C . LYS A 1 85 ? 1.808 -16.124 -14.912 1.00 94.38 85 LYS A C 1
ATOM 654 O O . LYS A 1 85 ? 1.894 -17.333 -14.724 1.00 94.38 85 LYS A O 1
ATOM 659 N N . ASN A 1 86 ? 2.820 -15.386 -15.366 1.00 93.81 86 ASN A N 1
ATOM 660 C CA . ASN A 1 86 ? 4.162 -15.905 -15.624 1.00 93.81 86 ASN A CA 1
ATOM 661 C C . ASN A 1 86 ? 5.089 -15.808 -14.398 1.00 93.81 86 ASN A C 1
ATOM 663 O O . ASN A 1 86 ? 6.267 -16.141 -14.503 1.00 93.81 86 ASN A O 1
ATOM 667 N N . GLY A 1 87 ? 4.582 -15.345 -13.251 1.00 93.38 87 GLY A N 1
ATOM 668 C CA . GLY A 1 87 ? 5.344 -15.190 -12.013 1.00 93.38 87 GLY A CA 1
ATOM 669 C C . GLY A 1 87 ? 6.224 -13.940 -11.964 1.00 93.38 87 GLY A C 1
ATOM 670 O O . GLY A 1 87 ? 7.154 -13.899 -11.164 1.00 93.38 87 GLY A O 1
ATOM 671 N N . VAL A 1 88 ? 5.973 -12.935 -12.811 1.00 94.50 88 VAL A N 1
ATOM 672 C CA . VAL A 1 88 ? 6.744 -11.681 -12.799 1.00 94.50 88 VAL A CA 1
ATOM 673 C C . VAL A 1 88 ? 6.186 -10.760 -11.724 1.00 94.50 88 VAL A C 1
ATOM 675 O O . VAL A 1 88 ? 4.988 -10.480 -11.700 1.00 94.50 88 VAL A O 1
ATOM 678 N N . PHE A 1 89 ? 7.060 -10.271 -10.847 1.00 97.06 89 PHE A N 1
ATOM 679 C CA . PHE A 1 89 ? 6.687 -9.307 -9.819 1.00 97.06 89 PHE A CA 1
ATOM 680 C C . PHE A 1 89 ? 6.586 -7.891 -10.382 1.00 97.06 89 PHE A C 1
ATOM 682 O O . PHE A 1 89 ? 7.443 -7.448 -11.149 1.00 97.06 89 PHE A O 1
ATOM 689 N N . GLY A 1 90 ? 5.560 -7.164 -9.945 1.00 96.69 90 GLY A N 1
ATOM 690 C CA . GLY A 1 90 ? 5.300 -5.792 -10.362 1.00 96.69 90 GLY A CA 1
ATOM 691 C C . GLY A 1 90 ? 4.312 -5.650 -11.509 1.00 96.69 90 GLY A C 1
ATOM 692 O O . GLY A 1 90 ? 4.179 -4.553 -12.043 1.00 96.69 90 GLY A O 1
ATOM 693 N N . GLU A 1 91 ? 3.638 -6.716 -11.928 1.00 96.31 91 GLU A N 1
ATOM 694 C CA . GLU A 1 91 ? 2.640 -6.644 -12.991 1.00 96.31 91 GLU A CA 1
ATOM 695 C C . GLU A 1 91 ? 1.496 -7.630 -12.778 1.00 96.31 91 GLU A C 1
ATOM 697 O O . GLU A 1 91 ? 1.667 -8.671 -12.154 1.00 96.31 91 GLU A O 1
ATOM 702 N N . VAL A 1 92 ? 0.327 -7.301 -13.324 1.00 96.88 92 VAL A N 1
ATOM 703 C CA . VAL A 1 92 ? -0.864 -8.164 -13.321 1.00 96.88 92 VAL A CA 1
ATOM 704 C C . VAL A 1 92 ? -1.618 -8.068 -14.638 1.00 96.88 92 VAL A C 1
ATOM 706 O O . VAL A 1 92 ? -1.583 -7.045 -15.335 1.00 96.88 92 VAL A O 1
ATOM 709 N N . GLU A 1 93 ? -2.361 -9.119 -14.969 1.00 96.69 93 GLU A N 1
ATOM 710 C CA . GLU A 1 93 ? -3.349 -9.096 -16.042 1.00 96.69 93 GLU A CA 1
ATOM 711 C C . GLU A 1 93 ? -4.628 -8.386 -15.583 1.00 96.69 93 GLU A C 1
ATOM 713 O O . GLU A 1 93 ? -5.407 -8.924 -14.796 1.00 96.69 93 GLU A O 1
ATOM 718 N N . ARG A 1 94 ? -4.885 -7.191 -16.125 1.00 95.00 94 ARG A N 1
ATOM 719 C CA . ARG A 1 94 ? -6.118 -6.440 -15.851 1.00 95.00 94 ARG A CA 1
ATOM 720 C C . ARG A 1 94 ? -7.222 -6.791 -16.843 1.00 95.00 94 ARG A C 1
ATOM 722 O O . ARG A 1 94 ? -6.978 -6.998 -18.034 1.00 95.00 94 ARG A O 1
ATOM 729 N N . ILE A 1 95 ? -8.459 -6.824 -16.350 1.00 92.25 95 ILE A N 1
ATOM 730 C CA . ILE A 1 95 ? -9.646 -7.096 -17.168 1.00 92.25 95 ILE A CA 1
ATOM 731 C C . ILE A 1 95 ? -9.729 -6.057 -18.294 1.00 92.25 95 ILE A C 1
ATOM 733 O O . ILE A 1 95 ? -9.642 -4.857 -18.054 1.00 92.25 95 ILE A O 1
ATOM 737 N N . GLY A 1 96 ? -9.895 -6.526 -19.532 1.00 94.81 96 GLY A N 1
ATOM 738 C CA . GLY A 1 96 ? -10.009 -5.658 -20.707 1.00 94.81 96 GLY A CA 1
ATOM 739 C C . GLY A 1 96 ? -8.682 -5.133 -21.268 1.00 94.81 96 GLY A C 1
ATOM 740 O O . GLY A 1 96 ? -8.712 -4.351 -22.216 1.00 94.81 96 GLY A O 1
ATOM 741 N N . GLN A 1 97 ? -7.526 -5.561 -20.744 1.00 94.94 97 GLN A N 1
ATOM 742 C CA . GLN A 1 97 ? -6.210 -5.211 -21.289 1.00 94.94 97 GLN A CA 1
ATOM 743 C C . GLN A 1 97 ? -5.536 -6.417 -21.957 1.00 94.94 97 GLN A C 1
ATOM 745 O O . GLN A 1 97 ? -5.591 -7.539 -21.464 1.00 94.94 97 GLN A O 1
ATOM 750 N N . ASN A 1 98 ? -4.863 -6.176 -23.087 1.00 94.00 98 ASN A N 1
ATOM 751 C CA . ASN A 1 98 ? -4.205 -7.232 -23.870 1.00 94.00 98 ASN A CA 1
ATOM 752 C C . ASN A 1 98 ? -2.833 -7.649 -23.318 1.00 94.00 98 ASN A C 1
ATOM 754 O O . ASN A 1 98 ? -2.276 -8.653 -23.757 1.00 94.00 98 ASN A O 1
ATOM 758 N N . LYS A 1 99 ? -2.246 -6.850 -22.424 1.00 94.94 99 LYS A N 1
ATOM 759 C CA . LYS A 1 99 ? -0.910 -7.068 -21.861 1.00 94.94 99 LYS A CA 1
ATOM 760 C C . LYS A 1 99 ? -0.952 -6.865 -20.346 1.00 94.94 99 LYS A C 1
ATOM 762 O O . LYS A 1 99 ? -1.769 -6.060 -19.894 1.00 94.94 99 LYS A O 1
ATOM 767 N N . PRO A 1 100 ? -0.078 -7.545 -19.583 1.00 95.50 100 PRO A N 1
ATOM 768 C CA . PRO A 1 100 ? 0.145 -7.207 -18.187 1.00 95.50 100 PRO A CA 1
ATOM 769 C C . PRO A 1 100 ? 0.496 -5.726 -18.031 1.00 95.50 100 PRO A C 1
ATOM 771 O O . PRO A 1 100 ? 1.115 -5.118 -18.911 1.00 95.50 100 PRO A O 1
ATOM 774 N N . SER A 1 101 ? 0.074 -5.151 -16.913 1.00 96.12 101 SER A N 1
ATOM 775 C CA . SER A 1 101 ? 0.311 -3.746 -16.579 1.00 96.12 101 SER A CA 1
ATOM 776 C C . SER A 1 101 ? 0.924 -3.628 -15.182 1.00 96.12 101 SER A C 1
ATOM 778 O O . SER A 1 101 ? 0.691 -4.521 -14.365 1.00 96.12 101 SER A O 1
ATOM 780 N N . PRO A 1 102 ? 1.687 -2.556 -14.897 1.00 97.12 102 PRO A N 1
ATOM 781 C CA . PRO A 1 102 ? 2.331 -2.360 -13.602 1.00 97.12 102 PRO A CA 1
ATOM 782 C C . PRO A 1 102 ? 1.378 -2.417 -12.396 1.00 97.12 102 PRO A C 1
ATOM 784 O O . PRO A 1 102 ? 0.286 -1.846 -12.442 1.00 97.12 102 PRO A O 1
ATOM 787 N N . ASP A 1 103 ? 1.818 -3.062 -11.313 1.00 97.38 103 ASP A N 1
ATOM 788 C CA . ASP A 1 103 ? 1.071 -3.225 -10.059 1.00 97.38 103 ASP A CA 1
ATOM 789 C C . ASP A 1 103 ? 2.025 -3.612 -8.904 1.00 97.38 103 ASP A C 1
ATOM 791 O O . ASP A 1 103 ? 2.673 -4.648 -8.963 1.00 97.38 103 ASP A O 1
ATOM 795 N N . CYS A 1 104 ? 2.223 -2.831 -7.843 1.00 97.69 104 CYS A N 1
ATOM 796 C CA . CYS A 1 104 ? 1.845 -1.435 -7.657 1.00 97.69 104 CYS A CA 1
ATOM 797 C C . CYS A 1 104 ? 2.532 -0.522 -8.686 1.00 97.69 104 CYS A C 1
ATOM 799 O O . CYS A 1 104 ? 3.763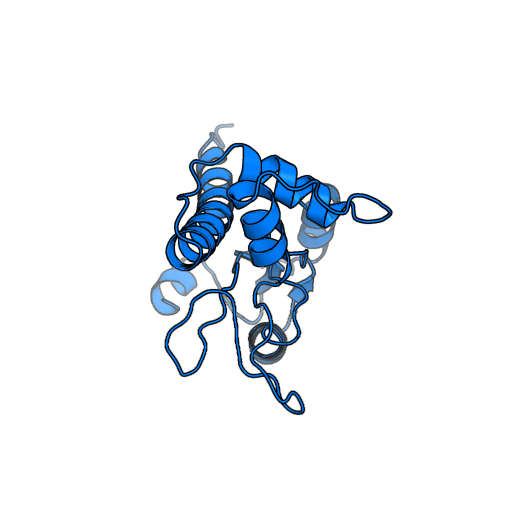 -0.422 -8.726 1.00 97.69 104 CYS A O 1
ATOM 801 N N . GLY A 1 105 ? 1.747 0.204 -9.487 1.00 97.44 105 GLY A N 1
ATOM 802 C CA . GLY A 1 105 ? 2.284 1.074 -10.539 1.00 97.44 105 GLY A CA 1
ATOM 803 C C . GLY A 1 105 ? 3.236 2.163 -10.028 1.00 97.44 105 GLY A C 1
ATOM 804 O O . GLY A 1 105 ? 4.235 2.458 -10.683 1.00 97.44 105 GLY A O 1
ATOM 805 N N . ALA A 1 106 ? 2.984 2.713 -8.835 1.00 96.94 106 ALA A N 1
ATOM 806 C CA . ALA A 1 106 ? 3.843 3.731 -8.227 1.00 96.94 106 ALA A CA 1
ATOM 807 C C . ALA A 1 106 ? 5.216 3.169 -7.816 1.00 96.94 106 ALA A C 1
ATOM 809 O O . ALA A 1 106 ? 6.244 3.778 -8.119 1.00 96.94 106 ALA A O 1
ATOM 810 N N . ILE A 1 107 ? 5.245 1.984 -7.191 1.00 97.44 107 ILE A N 1
ATOM 811 C CA . ILE A 1 107 ? 6.494 1.298 -6.821 1.00 97.44 107 ILE A CA 1
ATOM 812 C C . ILE A 1 107 ? 7.280 0.934 -8.080 1.00 97.44 107 ILE A C 1
ATOM 814 O O . ILE A 1 107 ? 8.467 1.235 -8.172 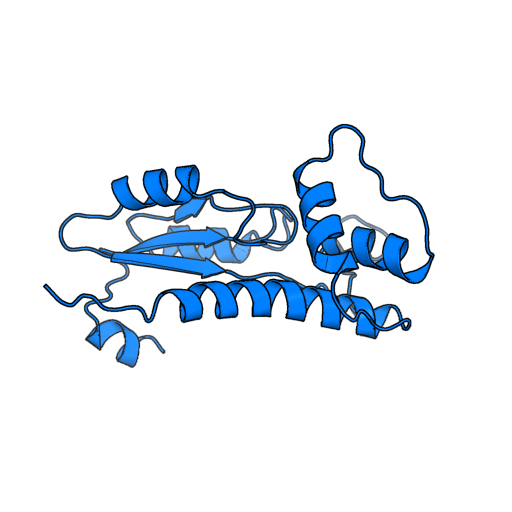1.00 97.44 107 ILE A O 1
ATOM 818 N N . VAL A 1 108 ? 6.615 0.350 -9.079 1.00 97.69 108 VAL A N 1
ATOM 819 C CA . VAL A 1 108 ? 7.241 -0.014 -10.357 1.00 97.69 108 VAL A CA 1
ATOM 820 C C . VAL A 1 108 ? 7.824 1.207 -11.063 1.00 97.69 108 VAL A C 1
ATOM 822 O O . VAL A 1 108 ? 8.944 1.141 -11.569 1.00 97.69 108 VAL A O 1
ATOM 825 N N . GLY A 1 109 ? 7.094 2.325 -11.087 1.00 96.75 109 GLY A N 1
ATOM 826 C CA . GLY A 1 109 ? 7.589 3.589 -11.629 1.00 96.75 109 GLY A CA 1
ATOM 827 C C . GLY A 1 109 ? 8.85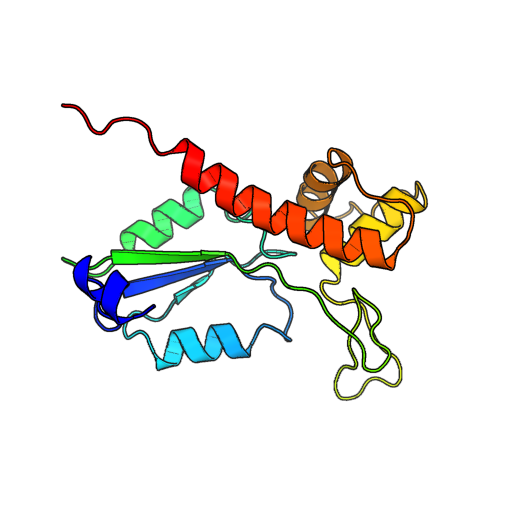4 4.058 -10.912 1.00 96.75 109 GLY A C 1
ATOM 828 O O . GLY A 1 109 ? 9.840 4.383 -11.570 1.00 96.75 109 GLY A O 1
ATOM 829 N N . CYS A 1 110 ? 8.866 4.006 -9.575 1.00 96.81 110 CYS A N 1
ATOM 830 C CA . CYS A 1 110 ? 10.046 4.379 -8.801 1.00 96.81 110 CYS A CA 1
ATOM 831 C C . CYS A 1 110 ? 11.243 3.462 -9.087 1.00 96.81 110 CYS A C 1
ATOM 833 O O . CYS A 1 110 ? 12.347 3.934 -9.347 1.00 96.81 110 CYS A O 1
ATOM 835 N N . VAL A 1 111 ? 11.020 2.147 -9.087 1.00 97.44 111 VAL A N 1
ATOM 836 C CA . VAL A 1 111 ? 12.054 1.138 -9.351 1.00 97.44 111 VAL A CA 1
ATOM 837 C C . VAL A 1 111 ? 12.683 1.327 -10.731 1.00 97.44 111 VAL A C 1
ATOM 839 O O . VAL A 1 111 ? 13.903 1.251 -10.846 1.00 97.44 111 VAL A O 1
ATOM 842 N N . LYS A 1 112 ? 11.888 1.623 -11.769 1.00 96.00 112 LYS A N 1
ATOM 843 C CA . LYS A 1 112 ? 12.416 1.906 -13.116 1.00 96.00 112 LYS A CA 1
ATOM 844 C C . LYS A 1 112 ? 13.362 3.101 -13.110 1.00 96.00 112 LYS A C 1
ATOM 846 O O . LYS A 1 112 ? 14.490 2.969 -13.574 1.00 96.00 112 LYS A O 1
ATOM 851 N N . SER A 1 113 ? 12.936 4.227 -12.540 1.00 95.50 113 SER A N 1
ATOM 852 C CA . SER A 1 113 ? 13.779 5.422 -12.441 1.00 95.50 113 SER A CA 1
ATOM 853 C C . SER A 1 113 ? 15.058 5.166 -11.637 1.00 95.50 113 SER A C 1
ATOM 855 O O . SER A 1 113 ? 16.127 5.600 -12.055 1.00 95.50 113 SER A O 1
ATOM 857 N N . ILE A 1 114 ? 14.982 4.413 -10.531 1.00 95.75 114 ILE A N 1
ATOM 858 C CA . ILE A 1 114 ? 16.148 4.072 -9.697 1.00 95.75 114 ILE A CA 1
ATOM 859 C C . ILE A 1 114 ? 17.138 3.182 -10.463 1.00 95.75 114 ILE A C 1
ATOM 861 O O . ILE A 1 114 ? 18.320 3.509 -10.537 1.00 95.75 114 ILE A O 1
ATOM 865 N N . ILE A 1 115 ? 16.673 2.078 -11.058 1.00 95.50 115 ILE A N 1
ATOM 866 C CA . ILE A 1 115 ? 17.545 1.115 -11.755 1.00 95.50 115 ILE A CA 1
ATOM 867 C C . ILE A 1 115 ? 18.156 1.731 -13.015 1.00 95.50 115 ILE A C 1
ATOM 869 O O . ILE A 1 115 ? 19.343 1.540 -13.279 1.00 95.50 115 ILE A O 1
ATOM 873 N N . ASN A 1 116 ? 17.364 2.477 -13.786 1.00 92.94 116 ASN A N 1
ATOM 874 C CA . ASN A 1 116 ? 17.814 3.062 -15.047 1.00 92.94 116 ASN A CA 1
ATOM 875 C C . ASN A 1 116 ? 18.543 4.400 -14.859 1.00 92.94 116 ASN A C 1
ATOM 877 O O . ASN A 1 116 ? 19.070 4.939 -15.829 1.00 92.94 116 ASN A O 1
ATOM 881 N N . SER A 1 117 ? 18.576 4.946 -13.636 1.00 88.94 117 SER A N 1
ATOM 882 C CA . SER A 1 117 ? 19.047 6.314 -13.362 1.00 88.94 117 SER A CA 1
ATOM 883 C C . SER A 1 117 ? 18.330 7.369 -14.220 1.00 88.94 117 SER A C 1
ATOM 885 O O . SER A 1 117 ? 18.928 8.349 -14.665 1.00 88.94 117 SER A O 1
ATOM 887 N N . GLU A 1 118 ? 17.038 7.153 -14.469 1.00 88.19 118 GLU A N 1
ATOM 888 C CA . GLU A 1 118 ? 16.187 8.047 -15.255 1.00 88.19 118 GLU A CA 1
ATOM 889 C C . GLU A 1 118 ? 15.481 9.055 -14.339 1.00 88.19 118 GLU A C 1
ATOM 891 O O . GLU A 1 118 ? 15.074 8.701 -13.226 1.00 88.19 118 GLU A O 1
ATOM 896 N N . PRO A 1 119 ? 15.290 10.310 -14.787 1.00 84.56 119 PRO A N 1
ATOM 897 C CA . PRO A 1 119 ? 14.544 11.289 -14.012 1.00 84.56 119 PRO A CA 1
ATOM 898 C C . PRO A 1 119 ? 13.105 10.806 -13.790 1.00 84.56 119 PRO A C 1
ATOM 900 O O . PRO A 1 119 ? 12.428 10.362 -14.716 1.00 84.56 119 PRO A O 1
ATOM 903 N N . ALA A 1 120 ? 12.639 10.899 -12.547 1.00 84.31 120 ALA A N 1
ATOM 904 C CA . ALA A 1 120 ? 11.247 10.636 -12.209 1.00 84.31 120 ALA A CA 1
ATOM 905 C C . ALA A 1 120 ? 10.335 11.761 -12.728 1.00 84.31 120 ALA A C 1
ATOM 907 O O . ALA A 1 120 ? 10.719 12.932 -12.719 1.00 84.31 120 ALA A O 1
ATOM 908 N N . GLU A 1 121 ? 9.105 11.418 -13.121 1.00 81.81 121 GLU A N 1
ATOM 909 C CA . GLU A 1 121 ? 8.069 12.412 -13.419 1.00 81.81 121 GLU A CA 1
ATOM 910 C C . GLU A 1 121 ? 7.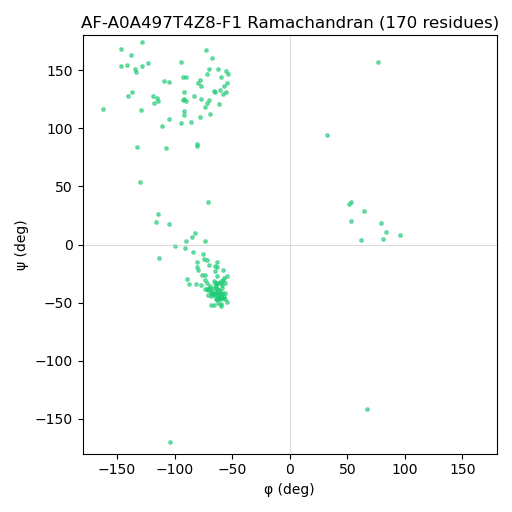632 13.091 -12.115 1.00 81.81 121 GLU A C 1
ATOM 912 O O . GLU A 1 121 ? 7.043 12.457 -11.234 1.00 81.81 121 GLU A O 1
ATOM 917 N N . THR A 1 122 ? 7.948 14.378 -11.984 1.00 84.06 122 THR A N 1
ATOM 918 C CA . THR A 1 122 ? 7.749 15.145 -10.742 1.00 84.06 122 THR A CA 1
ATOM 919 C C . THR A 1 122 ? 6.701 16.247 -10.862 1.00 84.06 122 THR A C 1
ATOM 921 O O . THR A 1 122 ? 6.281 16.800 -9.843 1.00 84.06 122 THR A O 1
ATOM 924 N N . SER A 1 123 ? 6.253 16.561 -12.081 1.00 91.25 123 SER A N 1
ATOM 925 C CA . SER A 1 123 ? 5.244 17.592 -12.312 1.00 91.25 123 SER A CA 1
ATOM 926 C C . SER A 1 123 ? 3.884 17.120 -11.802 1.00 91.25 123 SER A C 1
ATOM 928 O O . SER A 1 123 ? 3.416 16.058 -12.196 1.00 91.25 123 SER A O 1
ATOM 930 N N . ASP A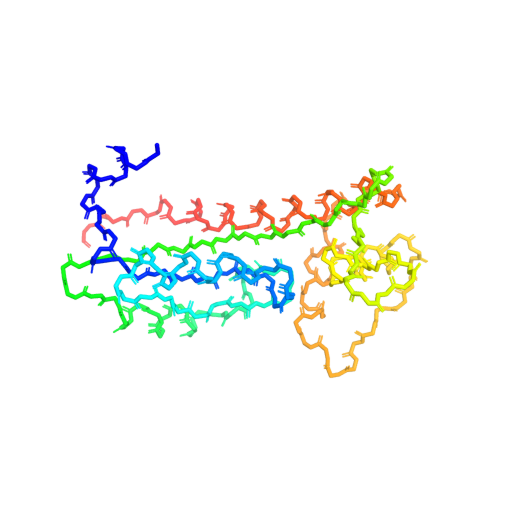 1 124 ? 3.261 17.903 -10.916 1.00 91.38 124 ASP A N 1
ATOM 931 C CA . ASP A 1 124 ? 1.945 17.607 -10.321 1.00 91.38 124 ASP A CA 1
ATOM 932 C C . ASP A 1 124 ? 1.833 16.195 -9.699 1.00 91.38 124 ASP A C 1
ATOM 934 O O . ASP A 1 124 ? 0.794 15.542 -9.749 1.00 91.38 124 ASP A O 1
ATOM 938 N N . ASN A 1 125 ? 2.932 15.697 -9.113 1.00 93.50 125 ASN A N 1
ATOM 939 C CA . ASN A 1 125 ? 3.020 14.308 -8.649 1.00 93.50 125 ASN A CA 1
ATOM 940 C C . ASN A 1 125 ? 3.531 14.159 -7.195 1.00 93.50 125 ASN A C 1
ATOM 942 O O . ASN A 1 125 ? 4.505 13.447 -6.933 1.00 93.50 125 ASN A O 1
ATOM 946 N N . PRO A 1 126 ? 2.918 14.842 -6.208 1.00 93.50 126 PRO A N 1
ATOM 947 C CA . PRO A 1 126 ? 3.490 15.001 -4.867 1.00 93.50 126 PRO A CA 1
ATOM 948 C C . PRO A 1 126 ? 3.660 13.689 -4.084 1.00 93.50 126 PRO A C 1
ATOM 950 O O . PRO A 1 126 ? 4.642 13.531 -3.356 1.00 93.50 126 PRO A O 1
ATOM 953 N N . GLU A 1 127 ? 2.729 12.743 -4.217 1.00 94.81 127 GLU A N 1
ATOM 954 C CA . GLU A 1 127 ? 2.805 11.452 -3.519 1.00 94.81 127 GLU A CA 1
ATOM 955 C C . GLU A 1 127 ? 3.902 10.558 -4.089 1.00 94.81 127 GLU A C 1
ATOM 957 O O . GLU A 1 127 ? 4.689 9.986 -3.334 1.00 94.81 127 GLU A O 1
ATOM 962 N N . PHE A 1 128 ? 4.010 10.497 -5.417 1.00 95.56 128 PHE A N 1
ATOM 963 C CA . PHE A 1 128 ? 5.073 9.759 -6.084 1.00 95.56 128 PHE A CA 1
ATOM 964 C C . PHE A 1 128 ? 6.443 10.361 -5.774 1.00 95.56 128 PHE A C 1
ATOM 966 O O . PHE A 1 128 ? 7.366 9.618 -5.468 1.00 95.56 128 PHE A O 1
ATOM 973 N N . CYS A 1 129 ? 6.58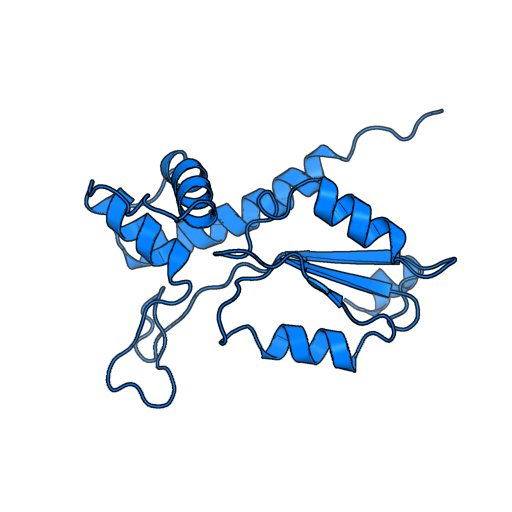0 11.692 -5.773 1.00 94.69 129 CYS A N 1
ATOM 974 C CA . CYS A 1 129 ? 7.832 12.365 -5.411 1.00 94.69 129 CYS A CA 1
ATOM 975 C C . CYS A 1 129 ? 8.318 11.966 -4.014 1.00 94.69 129 CYS A C 1
ATOM 977 O O . CYS A 1 129 ? 9.503 11.718 -3.808 1.00 94.69 129 CYS A O 1
ATOM 979 N N . ARG A 1 130 ? 7.403 11.877 -3.048 1.00 93.81 130 ARG A N 1
ATOM 980 C CA . ARG A 1 130 ? 7.728 11.456 -1.681 1.00 93.81 130 ARG A CA 1
ATOM 981 C C . ARG A 1 130 ? 8.037 9.963 -1.583 1.00 93.81 130 ARG A C 1
ATOM 983 O O . ARG A 1 130 ? 8.955 9.594 -0.855 1.00 93.81 130 ARG A O 1
ATOM 990 N N . LEU A 1 131 ? 7.322 9.115 -2.324 1.00 95.31 131 LEU A N 1
ATOM 991 C CA . LEU A 1 131 ? 7.654 7.694 -2.438 1.00 95.31 131 LEU A CA 1
ATOM 992 C C . LEU A 1 131 ? 9.047 7.499 -3.059 1.00 95.31 131 LEU A C 1
ATOM 994 O O . LEU A 1 131 ? 9.839 6.709 -2.552 1.00 95.31 131 LEU A O 1
ATOM 998 N N . MET A 1 132 ? 9.368 8.253 -4.109 1.00 95.38 132 MET A N 1
ATOM 999 C CA . MET A 1 132 ? 10.671 8.255 -4.769 1.00 95.38 132 MET A CA 1
ATOM 1000 C C . MET A 1 132 ? 11.786 8.728 -3.825 1.00 95.38 132 MET A C 1
ATOM 1002 O O . MET A 1 132 ? 12.821 8.072 -3.719 1.00 95.38 132 MET A O 1
ATOM 1006 N N . ASP A 1 133 ? 11.581 9.826 -3.091 1.00 93.75 133 ASP A N 1
ATOM 1007 C CA . ASP A 1 133 ? 12.534 10.301 -2.074 1.00 93.75 133 ASP A CA 1
ATOM 1008 C C . ASP A 1 133 ? 12.782 9.246 -0.982 1.00 93.75 133 ASP A C 1
ATOM 1010 O O . ASP A 1 133 ? 13.914 9.066 -0.535 1.00 93.75 133 ASP A O 1
ATOM 1014 N N . PHE A 1 134 ? 11.746 8.503 -0.582 1.00 94.50 134 PHE A N 1
ATOM 1015 C CA . PHE A 1 134 ? 11.885 7.394 0.357 1.00 94.50 134 PHE A CA 1
ATOM 1016 C C . PHE A 1 134 ? 12.668 6.211 -0.240 1.00 94.50 134 PHE A C 1
ATOM 1018 O O . PHE A 1 134 ? 13.634 5.752 0.375 1.00 94.50 134 PHE A O 1
ATOM 1025 N N . LEU A 1 135 ? 12.273 5.723 -1.423 1.00 95.44 135 LEU A N 1
ATOM 1026 C CA . LEU A 1 135 ? 12.837 4.520 -2.049 1.00 95.44 135 LEU A CA 1
ATOM 1027 C C . LEU A 1 135 ? 14.260 4.727 -2.579 1.00 95.44 135 LEU A C 1
ATOM 1029 O O . LEU A 1 135 ? 15.073 3.812 -2.487 1.00 95.44 135 LEU A O 1
ATOM 1033 N N . SER A 1 136 ? 14.596 5.924 -3.063 1.00 94.62 136 SER A N 1
ATOM 1034 C CA . SER A 1 136 ? 15.954 6.265 -3.523 1.00 94.62 136 SER A CA 1
ATOM 1035 C C . SER A 1 136 ? 17.012 6.209 -2.412 1.00 94.62 136 SER A C 1
ATOM 1037 O O . SER A 1 136 ? 18.200 6.090 -2.698 1.00 94.62 136 SER A O 1
ATOM 1039 N N . LYS A 1 137 ? 16.589 6.257 -1.141 1.00 94.38 137 LYS A N 1
ATOM 1040 C CA . LYS A 1 137 ? 17.454 6.111 0.042 1.00 94.38 137 LYS A CA 1
ATOM 1041 C C . 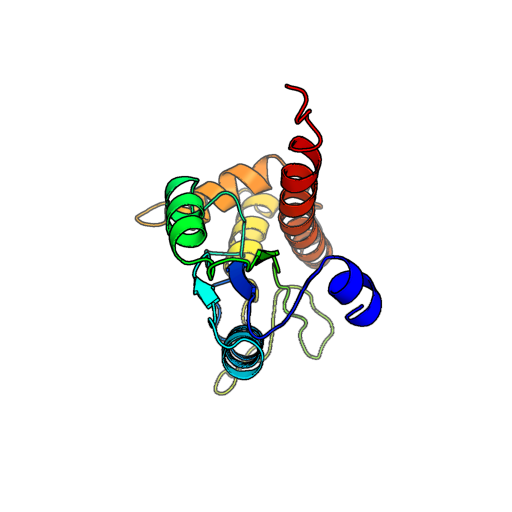LYS A 1 137 ? 17.570 4.662 0.524 1.00 94.38 137 LYS A C 1
ATOM 1043 O O . LYS A 1 137 ? 18.283 4.403 1.491 1.00 94.38 137 LYS A O 1
ATOM 1048 N N . GLN A 1 138 ? 16.857 3.727 -0.104 1.00 95.06 138 GLN A N 1
ATOM 1049 C CA . GLN A 1 138 ? 16.892 2.307 0.239 1.00 95.06 138 GLN A CA 1
ATOM 1050 C C . GLN A 1 138 ? 17.897 1.557 -0.637 1.00 95.06 138 GLN A C 1
ATOM 1052 O O . GLN A 1 138 ? 18.218 1.967 -1.751 1.00 95.06 138 GLN A O 1
ATOM 1057 N N . ASN A 1 139 ? 18.365 0.411 -0.145 1.00 94.12 139 ASN A N 1
ATOM 1058 C CA . ASN A 1 139 ? 19.208 -0.483 -0.930 1.00 94.12 139 ASN A CA 1
ATOM 1059 C C . ASN A 1 139 ? 18.343 -1.329 -1.878 1.00 94.12 139 ASN A C 1
ATOM 1061 O O . ASN A 1 139 ? 17.928 -2.430 -1.520 1.00 94.12 139 ASN A O 1
ATOM 1065 N N . ILE A 1 140 ? 18.049 -0.795 -3.064 1.00 95.94 140 ILE A N 1
ATOM 1066 C CA . ILE A 1 140 ? 17.253 -1.471 -4.095 1.00 95.94 140 ILE A CA 1
ATOM 1067 C C . ILE A 1 140 ? 18.187 -2.243 -5.047 1.00 95.94 140 ILE A C 1
ATOM 1069 O O . ILE A 1 140 ? 19.113 -1.647 -5.601 1.00 95.94 140 ILE A O 1
ATOM 1073 N N . PRO A 1 141 ? 17.984 -3.558 -5.260 1.00 95.62 141 PRO A N 1
ATOM 1074 C CA . PRO A 1 141 ? 18.813 -4.341 -6.172 1.00 95.62 141 PRO A CA 1
ATOM 1075 C C . PRO A 1 141 ? 18.606 -3.920 -7.635 1.00 95.62 141 PRO A C 1
ATOM 1077 O O . PRO A 1 141 ? 17.588 -3.345 -8.002 1.00 95.62 141 PRO A O 1
ATOM 1080 N N . SER A 1 142 ? 19.560 -4.255 -8.504 1.00 94.25 142 SER A N 1
ATOM 1081 C CA . SER A 1 142 ? 19.493 -3.908 -9.932 1.00 94.25 142 SER A CA 1
ATOM 1082 C C . SER A 1 142 ? 18.594 -4.832 -10.762 1.00 94.25 142 SER A C 1
ATOM 1084 O O . SER A 1 142 ? 18.138 -4.446 -11.836 1.00 94.25 142 SER A O 1
ATOM 1086 N N . ASN A 1 143 ? 18.330 -6.062 -10.302 1.00 95.50 143 ASN A N 1
ATOM 1087 C CA . ASN A 1 143 ? 17.382 -6.953 -10.971 1.00 95.50 143 ASN A CA 1
ATOM 1088 C C . ASN A 1 143 ? 15.954 -6.441 -10.752 1.00 95.50 143 ASN A C 1
ATOM 1090 O O . ASN A 1 143 ? 15.504 -6.372 -9.614 1.00 95.50 143 ASN A O 1
ATOM 1094 N N . PHE A 1 144 ? 15.231 -6.157 -11.836 1.00 94.12 144 PHE A N 1
ATOM 1095 C CA . PHE A 1 144 ? 13.904 -5.542 -11.776 1.00 94.12 144 PHE A CA 1
ATOM 1096 C C . PHE A 1 144 ? 12.902 -6.297 -10.888 1.00 94.12 144 PHE A C 1
ATOM 1098 O O . PHE A 1 144 ? 12.286 -5.691 -10.017 1.00 94.12 144 PHE A O 1
ATOM 1105 N N . SER A 1 145 ? 12.760 -7.616 -11.050 1.00 92.44 145 SER A N 1
ATOM 1106 C CA . SER A 1 145 ? 11.776 -8.388 -10.275 1.00 92.44 145 SER A CA 1
ATOM 1107 C C . SER A 1 145 ? 12.126 -8.403 -8.784 1.00 92.44 145 SER A C 1
ATOM 1109 O O . SER A 1 145 ? 11.250 -8.212 -7.942 1.00 92.44 145 SER A O 1
ATOM 1111 N N . SER A 1 146 ? 13.407 -8.589 -8.446 1.00 95.00 146 SER A N 1
ATOM 1112 C CA . SER A 1 146 ? 13.877 -8.505 -7.056 1.00 95.00 146 SER A CA 1
ATOM 1113 C C . SER A 1 146 ? 13.732 -7.096 -6.486 1.00 95.00 146 SER A C 1
ATOM 1115 O O . SER A 1 146 ? 13.454 -6.945 -5.304 1.00 95.00 146 SER A O 1
ATOM 1117 N N . ALA A 1 147 ? 13.893 -6.067 -7.315 1.00 97.25 147 ALA A N 1
ATOM 1118 C CA . ALA A 1 147 ? 13.792 -4.674 -6.911 1.00 97.25 147 ALA A CA 1
ATOM 1119 C C . ALA A 1 147 ? 12.366 -4.254 -6.580 1.00 97.25 147 ALA A C 1
ATOM 1121 O O . ALA A 1 147 ? 12.169 -3.527 -5.614 1.00 97.25 147 ALA A O 1
ATOM 1122 N N . VAL A 1 148 ? 11.375 -4.720 -7.345 1.00 97.94 148 VAL A N 1
ATOM 1123 C CA . VAL A 1 148 ? 9.965 -4.454 -7.032 1.00 97.94 148 VAL A CA 1
ATOM 1124 C C . VAL A 1 148 ? 9.560 -5.138 -5.730 1.00 97.94 148 VAL A C 1
ATOM 1126 O O . VAL A 1 148 ? 8.915 -4.504 -4.893 1.00 97.94 148 VAL A O 1
ATOM 1129 N N . LEU A 1 149 ? 9.972 -6.395 -5.526 1.00 97.19 149 LEU A N 1
ATOM 1130 C CA . LEU A 1 149 ? 9.741 -7.088 -4.258 1.00 97.19 149 LEU A CA 1
ATOM 1131 C C . LEU A 1 149 ? 10.395 -6.335 -3.097 1.00 97.19 149 LEU A C 1
ATOM 1133 O O . LEU A 1 149 ? 9.711 -5.965 -2.150 1.00 97.19 149 LEU A O 1
ATOM 1137 N N . GLU A 1 150 ? 11.688 -6.036 -3.211 1.00 97.50 150 GLU A N 1
ATOM 1138 C CA . GLU A 1 150 ? 12.433 -5.318 -2.178 1.00 97.50 150 GLU A CA 1
ATOM 1139 C C . GLU A 1 150 ? 11.812 -3.947 -1.886 1.00 97.50 150 GLU A C 1
ATOM 1141 O O . GLU A 1 150 ? 11.597 -3.601 -0.732 1.00 97.50 150 GLU A O 1
ATOM 1146 N N . ALA A 1 151 ? 11.462 -3.164 -2.908 1.00 97.38 151 ALA A N 1
ATOM 1147 C CA . ALA A 1 151 ? 10.831 -1.861 -2.717 1.00 97.38 151 ALA A CA 1
ATOM 1148 C C . ALA A 1 151 ? 9.477 -1.975 -1.997 1.00 97.38 151 ALA A C 1
ATOM 1150 O O . ALA A 1 151 ? 9.183 -1.159 -1.122 1.00 97.38 151 ALA A O 1
ATOM 1151 N N . THR A 1 152 ? 8.683 -3.003 -2.310 1.00 96.88 152 THR A N 1
ATOM 1152 C CA . THR A 1 152 ? 7.424 -3.293 -1.603 1.00 96.88 152 THR A CA 1
ATOM 1153 C C . THR A 1 152 ? 7.687 -3.625 -0.133 1.00 96.88 152 THR A C 1
ATOM 1155 O O . THR A 1 152 ? 7.072 -3.029 0.752 1.00 96.88 152 THR A O 1
ATOM 1158 N N . GLU A 1 153 ? 8.669 -4.485 0.145 1.00 95.69 153 GLU A N 1
ATOM 1159 C CA . GLU A 1 153 ? 9.102 -4.837 1.504 1.00 95.69 153 GLU A CA 1
ATOM 1160 C C . GLU A 1 153 ? 9.644 -3.632 2.284 1.00 95.69 153 GLU A C 1
ATOM 1162 O O . GLU A 1 153 ? 9.443 -3.531 3.495 1.00 95.69 153 GLU A O 1
ATOM 1167 N N . ARG A 1 154 ? 10.291 -2.667 1.619 1.00 95.44 154 ARG A N 1
ATOM 1168 C CA . ARG A 1 154 ? 10.737 -1.417 2.256 1.00 95.44 154 ARG A CA 1
ATOM 1169 C C . ARG A 1 154 ? 9.567 -0.529 2.648 1.00 95.44 154 ARG A C 1
ATOM 1171 O O . ARG A 1 154 ? 9.598 0.036 3.740 1.00 95.44 154 ARG A O 1
ATOM 1178 N N . VAL A 1 155 ? 8.535 -0.424 1.810 1.00 94.12 155 VAL A N 1
ATOM 1179 C CA . VAL A 1 155 ? 7.304 0.301 2.170 1.00 94.12 155 VAL A CA 1
ATOM 1180 C C . VAL A 1 155 ? 6.603 -0.387 3.345 1.00 94.12 155 VAL A C 1
ATOM 1182 O O . VAL A 1 155 ? 6.196 0.291 4.289 1.00 94.12 155 VAL A O 1
ATOM 1185 N N . TYR A 1 156 ? 6.533 -1.720 3.338 1.00 93.06 156 TYR A N 1
ATOM 1186 C CA . TYR A 1 156 ? 5.974 -2.497 4.446 1.00 93.06 156 TYR A CA 1
ATOM 1187 C C . TYR A 1 156 ? 6.777 -2.305 5.741 1.00 93.06 156 TYR A C 1
ATOM 1189 O O . TYR A 1 156 ? 6.230 -1.941 6.779 1.00 93.06 156 TYR A O 1
ATOM 1197 N N . SER A 1 157 ? 8.099 -2.456 5.675 1.00 90.69 157 SER A N 1
ATOM 1198 C CA . SER A 1 157 ? 8.994 -2.314 6.829 1.00 90.69 157 SER A CA 1
ATOM 1199 C C . SER A 1 157 ? 8.981 -0.902 7.406 1.00 90.69 157 SER A C 1
ATOM 1201 O O . SER A 1 157 ? 9.103 -0.732 8.618 1.00 90.69 157 SER A O 1
ATOM 1203 N N . PHE A 1 158 ? 8.810 0.122 6.564 1.00 87.25 158 PHE A N 1
ATOM 1204 C CA . PHE A 1 158 ? 8.637 1.493 7.033 1.00 87.25 158 PHE A CA 1
ATOM 1205 C C . PHE A 1 158 ? 7.417 1.609 7.954 1.00 87.25 158 PHE A C 1
ATOM 1207 O O . PHE A 1 158 ? 7.528 2.197 9.030 1.00 87.25 158 PHE A O 1
ATOM 1214 N N . ALA A 1 159 ? 6.301 0.966 7.594 1.00 75.94 159 ALA A N 1
ATOM 1215 C CA . ALA A 1 159 ? 5.100 0.921 8.424 1.00 75.94 159 ALA A CA 1
ATOM 1216 C C . ALA A 1 159 ? 5.347 0.286 9.797 1.00 75.94 159 ALA A C 1
ATOM 1218 O O . ALA A 1 159 ? 4.947 0.854 10.812 1.00 75.94 159 ALA A O 1
ATOM 1219 N N . VAL A 1 160 ? 6.056 -0.844 9.828 1.00 75.19 160 VAL A N 1
ATOM 1220 C CA . VAL A 1 160 ? 6.393 -1.556 11.072 1.00 75.19 160 VAL A CA 1
ATOM 1221 C C . VAL A 1 160 ? 7.367 -0.743 11.937 1.00 75.19 160 VAL A C 1
ATOM 1223 O O . VAL A 1 160 ? 7.191 -0.607 13.146 1.00 75.19 160 VAL A O 1
ATOM 1226 N N . SER A 1 161 ? 8.376 -0.122 11.325 1.00 75.19 161 SER A N 1
ATOM 1227 C CA . SER A 1 161 ? 9.359 0.674 12.071 1.00 75.19 161 SER A CA 1
ATOM 1228 C C . SER A 1 161 ? 8.751 1.923 12.726 1.00 75.19 161 SER A C 1
ATOM 1230 O O . SER A 1 161 ? 9.196 2.341 13.795 1.00 75.19 161 SER A O 1
ATOM 1232 N N . GLU A 1 162 ? 7.717 2.514 12.119 1.00 65.06 162 GLU A N 1
ATOM 1233 C CA . GLU A 1 162 ? 6.985 3.646 12.695 1.00 65.06 162 GLU A CA 1
ATOM 1234 C C . GLU A 1 162 ? 6.073 3.216 13.856 1.00 65.06 162 GLU A C 1
ATOM 1236 O O . GLU A 1 162 ? 5.901 3.995 14.798 1.00 65.06 162 GLU A O 1
ATOM 1241 N N . SER A 1 163 ? 5.541 1.984 13.854 1.00 57.97 163 SER A N 1
ATOM 1242 C CA . SER A 1 163 ? 4.825 1.451 15.024 1.00 57.97 163 SER A CA 1
ATOM 1243 C C . SER A 1 163 ? 5.758 1.193 16.210 1.00 57.97 163 SER A C 1
ATOM 1245 O O . SER A 1 163 ? 5.404 1.528 17.342 1.00 57.97 163 SER A O 1
ATOM 1247 N N . ASP A 1 164 ? 6.978 0.709 15.966 1.00 56.19 164 ASP A N 1
ATOM 1248 C CA . ASP A 1 164 ? 7.937 0.385 17.033 1.00 56.19 164 ASP A CA 1
ATOM 1249 C C . ASP A 1 164 ? 8.548 1.635 17.692 1.00 56.19 164 ASP A C 1
ATOM 1251 O O . ASP A 1 164 ? 8.890 1.627 18.877 1.00 56.19 164 ASP A O 1
ATOM 1255 N N . ARG A 1 165 ? 8.622 2.762 16.967 1.00 52.47 165 ARG A N 1
ATOM 1256 C CA . ARG A 1 165 ? 9.099 4.053 17.506 1.00 52.47 165 ARG A CA 1
ATOM 1257 C C . ARG A 1 165 ? 8.226 4.620 18.630 1.00 52.47 165 ARG A C 1
ATOM 1259 O O . ARG A 1 165 ? 8.676 5.523 19.334 1.00 52.47 165 ARG A O 1
ATOM 1266 N N . LYS A 1 166 ? 7.003 4.110 18.820 1.00 46.81 166 LYS A N 1
ATOM 1267 C CA . LYS A 1 166 ? 6.073 4.539 19.880 1.00 46.81 166 LYS A CA 1
ATOM 1268 C C . LYS A 1 166 ? 5.951 3.566 21.055 1.00 46.81 166 LYS A C 1
ATOM 1270 O O . LYS A 1 166 ? 5.066 3.740 21.885 1.00 46.81 166 LYS A O 1
ATOM 1275 N N . GLY A 1 167 ? 6.898 2.644 21.225 1.00 37.78 167 GLY A N 1
ATOM 1276 C CA . GLY A 1 167 ? 7.137 1.979 22.514 1.00 37.78 167 GLY A CA 1
ATOM 1277 C C . GLY A 1 167 ? 7.761 2.901 23.578 1.00 37.78 167 GLY A C 1
ATOM 1278 O O . GLY A 1 167 ? 8.626 2.458 24.327 1.00 37.78 167 GLY A O 1
ATOM 1279 N N . ILE A 1 168 ? 7.389 4.189 23.621 1.00 39.91 168 ILE A N 1
ATOM 1280 C CA . ILE A 1 168 ? 7.938 5.195 24.542 1.00 39.91 168 ILE A CA 1
ATOM 1281 C C . ILE A 1 168 ? 6.852 5.595 25.546 1.00 39.91 168 ILE A C 1
ATOM 1283 O O . ILE A 1 168 ? 5.959 6.376 25.233 1.00 39.91 168 ILE A O 1
ATOM 1287 N N . ASN A 1 169 ? 6.982 5.022 26.746 1.00 33.81 169 ASN A N 1
ATOM 1288 C CA . ASN A 1 169 ? 6.531 5.488 28.060 1.00 33.81 169 ASN A CA 1
ATOM 1289 C C . ASN A 1 169 ? 5.238 6.317 28.115 1.00 33.81 169 ASN A C 1
ATOM 1291 O O . ASN A 1 169 ? 5.274 7.545 28.126 1.00 33.81 169 ASN A O 1
ATOM 1295 N N . HIS A 1 170 ? 4.118 5.638 28.362 1.00 38.44 170 HIS A N 1
ATOM 1296 C CA . HIS A 1 170 ? 3.131 6.183 29.292 1.00 38.44 170 HIS A CA 1
ATOM 1297 C C . HIS A 1 170 ? 3.601 5.874 30.720 1.00 38.44 170 HIS A C 1
ATOM 1299 O O . HIS A 1 170 ? 3.241 4.852 31.301 1.00 38.44 170 HIS A O 1
ATOM 1305 N N . GLN A 1 171 ? 4.470 6.737 31.247 1.00 31.20 171 GLN A N 1
ATOM 1306 C CA . GLN A 1 171 ? 4.612 6.940 32.685 1.00 31.20 171 GLN A CA 1
ATOM 1307 C C . GLN A 1 171 ? 4.266 8.400 32.983 1.00 31.20 171 GLN A C 1
ATOM 1309 O O . GLN A 1 171 ? 4.825 9.300 32.354 1.00 31.20 171 GLN A O 1
ATOM 1314 N N . ASP A 1 172 ? 3.349 8.523 33.944 1.00 36.53 172 ASP A N 1
ATOM 1315 C CA . ASP A 1 172 ? 2.827 9.688 34.671 1.00 36.53 172 ASP A CA 1
ATOM 1316 C C . ASP A 1 172 ? 1.784 10.584 33.976 1.00 36.53 172 ASP A C 1
ATOM 1318 O O . ASP A 1 172 ? 2.123 11.399 33.089 1.00 36.53 172 ASP A O 1
#

Secondary structure (DSSP, 8-state):
-HHHHGGGT--GGGEEEEEEEBS-GGGHHHHHHHHHH-TT-EEE--BGGG-TTSSHHHHHHHHHTTSPTT-EEEEEEE----B-TT--BTEE--TT-SS-EETTHHHHHHHHHHHHTPPP--TT-HHHHHHHHHHTTS---SSHHHHHHHHHHHHHHHHHHHHHTT------